Protein AF-A0A5Q0UKS5-F1 (afdb_monomer_lite)

Secondary structure (DSSP, 8-state):
------HHHHS---------------------SS-PPPPGGGSPPPPPSEEEEEEEEE-TTT--EEEEEEEETTEEE-TTTS--

Structure (mmCIF, N/CA/C/O backbone):
data_AF-A0A5Q0UKS5-F1
#
_entry.id   AF-A0A5Q0UKS5-F1
#
loop_
_atom_site.group_PDB
_atom_site.id
_atom_site.type_symbol
_atom_site.label_atom_id
_atom_site.label_alt_id
_atom_site.label_comp_id
_atom_site.label_asym_id
_atom_site.label_entity_id
_atom_site.label_seq_id
_atom_site.pdbx_PDB_ins_code
_atom_site.Cartn_x
_atom_site.Cartn_y
_atom_site.Cartn_z
_atom_site.occupancy
_atom_site.B_iso_or_equiv
_atom_site.auth_seq_id
_atom_site.auth_comp_id
_atom_site.auth_asym_id
_atom_site.auth_atom_id
_atom_site.pdbx_PDB_model_num
ATOM 1 N N . MET A 1 1 ? 12.646 24.244 8.897 1.00 50.78 1 MET A N 1
ATOM 2 C CA . MET A 1 1 ? 12.870 22.957 8.216 1.00 50.78 1 MET A CA 1
ATOM 3 C C . MET A 1 1 ? 12.001 22.963 6.978 1.00 50.78 1 MET A C 1
ATOM 5 O O . MET A 1 1 ? 10.855 22.546 7.032 1.00 50.78 1 MET A O 1
ATOM 9 N N . SER A 1 2 ? 12.539 23.571 5.928 1.00 55.88 2 SER A N 1
ATOM 10 C CA . SER A 1 2 ? 11.973 23.639 4.586 1.00 55.88 2 SER A CA 1
ATOM 11 C C . SER A 1 2 ? 13.128 23.235 3.692 1.00 55.88 2 SER A C 1
ATOM 13 O O . SER A 1 2 ? 13.977 24.069 3.414 1.00 55.88 2 SER A O 1
ATOM 15 N N . ASP A 1 3 ? 13.231 21.950 3.387 1.00 57.47 3 ASP A N 1
ATOM 16 C CA . ASP A 1 3 ? 14.160 21.462 2.370 1.00 57.47 3 ASP A CA 1
ATOM 17 C C . ASP A 1 3 ? 13.530 20.216 1.740 1.00 57.47 3 ASP A C 1
ATOM 19 O O . ASP A 1 3 ? 13.914 19.078 1.984 1.00 57.47 3 ASP A O 1
ATOM 23 N N . ASP A 1 4 ? 12.418 20.462 1.045 1.00 69.62 4 ASP A N 1
ATOM 24 C CA . ASP A 1 4 ? 11.890 19.551 0.038 1.00 69.62 4 ASP A CA 1
ATOM 25 C C . ASP A 1 4 ? 12.428 20.076 -1.295 1.00 69.62 4 ASP A C 1
ATOM 27 O O . ASP A 1 4 ? 12.017 21.143 -1.767 1.00 69.62 4 ASP A O 1
ATOM 31 N N . ALA A 1 5 ? 13.445 19.397 -1.829 1.00 73.38 5 ALA A N 1
ATOM 32 C CA . ALA A 1 5 ? 14.050 19.751 -3.104 1.00 73.38 5 ALA A CA 1
ATOM 33 C C . ALA A 1 5 ? 12.974 19.658 -4.191 1.00 73.38 5 ALA A C 1
ATOM 35 O O . ALA A 1 5 ? 12.520 18.574 -4.557 1.00 73.38 5 ALA A O 1
ATOM 36 N N . SER A 1 6 ? 12.525 20.815 -4.674 1.00 71.81 6 SER A N 1
ATOM 37 C CA . SER A 1 6 ? 11.443 20.881 -5.649 1.00 71.81 6 SER A CA 1
ATOM 38 C C . SER A 1 6 ? 11.898 20.265 -6.972 1.00 71.81 6 SER A C 1
ATOM 40 O O . SER A 1 6 ? 12.981 20.567 -7.466 1.00 71.81 6 SER A O 1
ATOM 42 N N . LEU A 1 7 ? 11.041 19.440 -7.584 1.00 71.56 7 LEU A N 1
ATOM 43 C CA . LEU A 1 7 ? 11.273 18.780 -8.883 1.00 71.56 7 LEU A CA 1
ATOM 44 C C . LEU A 1 7 ? 11.696 19.742 -10.012 1.00 71.56 7 LEU A C 1
ATOM 46 O O . LEU A 1 7 ? 12.271 19.313 -11.008 1.00 71.56 7 LEU A O 1
ATOM 50 N N . THR A 1 8 ? 11.419 21.036 -9.854 1.00 71.12 8 THR A N 1
ATOM 51 C CA . THR A 1 8 ? 11.816 22.105 -10.773 1.00 71.12 8 THR A CA 1
ATOM 52 C C . THR A 1 8 ? 13.316 22.406 -10.778 1.00 71.12 8 THR A C 1
ATOM 54 O O . THR A 1 8 ? 13.800 22.934 -11.765 1.00 71.12 8 THR A O 1
ATOM 57 N N . ASP A 1 9 ? 14.054 22.076 -9.716 1.00 71.88 9 ASP A N 1
ATOM 58 C CA . ASP A 1 9 ? 15.521 22.206 -9.682 1.00 71.88 9 ASP A CA 1
ATOM 59 C C . ASP A 1 9 ? 16.204 21.108 -10.522 1.00 71.88 9 ASP A C 1
ATOM 61 O O . ASP A 1 9 ? 17.202 21.346 -11.195 1.00 71.88 9 ASP A O 1
ATOM 65 N N . PHE A 1 10 ? 15.601 19.912 -10.563 1.00 68.50 10 PHE A N 1
ATOM 66 C CA . PHE A 1 10 ? 16.070 18.795 -11.390 1.00 68.50 10 PHE A CA 1
ATOM 67 C C . PHE A 1 10 ? 15.763 18.983 -12.880 1.00 68.50 10 PHE A C 1
ATOM 69 O O . PHE A 1 10 ? 16.515 18.499 -13.726 1.00 68.50 10 PHE A O 1
ATOM 76 N N . VAL A 1 11 ? 14.672 19.680 -13.213 1.00 76.06 11 VAL A N 1
ATOM 77 C CA . VAL A 1 11 ? 14.363 20.092 -14.589 1.00 76.06 11 VAL A CA 1
ATOM 78 C C . VAL A 1 11 ? 14.997 21.465 -14.827 1.00 76.06 11 VAL A C 1
ATOM 80 O O . VAL A 1 11 ? 14.327 22.488 -14.887 1.00 76.06 11 VAL A O 1
ATOM 83 N N . GLY A 1 12 ? 16.332 21.501 -14.860 1.00 60.16 12 GLY A N 1
ATOM 84 C CA . GLY A 1 12 ? 17.083 22.732 -15.112 1.00 60.16 12 GLY A CA 1
ATOM 85 C C . GLY A 1 12 ? 16.488 23.515 -16.288 1.00 60.16 12 GLY A C 1
ATOM 86 O O . GLY A 1 12 ? 16.050 22.905 -17.262 1.00 60.16 12 GLY A O 1
ATOM 87 N N . ASP A 1 13 ? 16.427 24.844 -16.142 1.00 62.22 13 ASP A N 1
ATOM 88 C CA . ASP A 1 13 ? 15.868 25.806 -17.099 1.00 62.22 13 ASP A CA 1
ATOM 89 C C . ASP A 1 13 ? 16.227 25.419 -18.542 1.00 62.22 13 ASP A C 1
ATOM 91 O O . ASP A 1 13 ? 17.346 25.622 -19.013 1.00 62.22 13 ASP A O 1
ATOM 95 N N . ALA A 1 14 ? 15.283 24.758 -19.216 1.00 65.19 1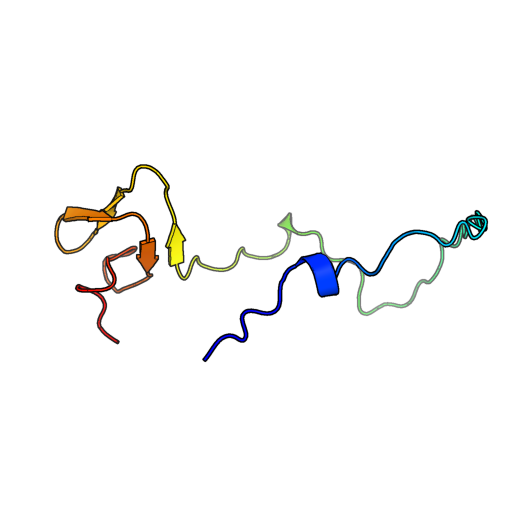4 ALA A N 1
ATOM 96 C CA . ALA A 1 14 ? 15.461 24.217 -20.552 1.00 65.19 14 ALA A CA 1
ATOM 97 C C . ALA A 1 14 ? 15.259 25.340 -21.570 1.00 65.19 14 ALA A C 1
ATOM 99 O O . ALA A 1 14 ? 14.273 25.360 -22.307 1.00 65.19 14 ALA A O 1
ATOM 100 N N . THR A 1 15 ? 16.194 26.283 -21.587 1.00 61.69 15 THR A N 1
ATOM 101 C CA . THR A 1 15 ? 16.316 27.272 -22.655 1.00 61.69 15 THR A CA 1
ATOM 102 C C . THR A 1 15 ? 17.765 27.349 -23.121 1.00 61.69 15 THR A C 1
ATOM 104 O O . THR A 1 15 ? 18.407 28.386 -23.017 1.00 61.69 15 THR A O 1
ATOM 107 N N . ASP A 1 16 ? 18.286 26.242 -23.646 1.00 56.25 16 ASP A N 1
ATOM 108 C CA . ASP A 1 16 ? 19.436 26.297 -24.549 1.00 56.25 16 ASP A CA 1
ATOM 109 C C . ASP A 1 16 ? 19.202 25.317 -25.705 1.00 56.25 16 ASP A C 1
ATOM 111 O O . ASP A 1 16 ? 19.262 24.093 -25.574 1.00 56.25 16 ASP A O 1
ATOM 115 N N . ASP A 1 17 ? 18.769 25.913 -26.813 1.00 59.25 17 ASP A N 1
ATOM 116 C CA . ASP A 1 17 ? 18.492 25.319 -28.115 1.00 59.25 17 ASP A CA 1
ATOM 117 C C . ASP A 1 17 ? 19.827 24.940 -28.771 1.00 59.25 17 ASP A C 1
ATOM 119 O O . ASP A 1 17 ? 20.383 25.693 -29.564 1.00 59.25 17 ASP A O 1
ATOM 123 N N . GLU A 1 18 ? 20.383 23.787 -28.402 1.00 60.81 18 GLU A N 1
ATOM 124 C CA . GLU A 1 18 ? 21.552 23.230 -29.087 1.00 60.81 18 GLU A CA 1
ATOM 125 C C . GLU A 1 18 ? 21.085 22.209 -30.143 1.00 60.81 18 GLU A C 1
ATOM 127 O O . GLU A 1 18 ? 20.271 21.323 -29.844 1.00 60.81 18 GLU A O 1
ATOM 132 N N . PRO A 1 19 ? 21.565 22.303 -31.399 1.00 50.16 19 PRO A N 1
ATOM 133 C CA . PRO A 1 19 ? 21.114 21.438 -32.478 1.00 50.16 19 PRO A CA 1
ATOM 134 C C . PRO A 1 19 ? 21.463 19.981 -32.172 1.00 50.16 19 PRO A C 1
ATOM 136 O O . PRO A 1 19 ? 22.617 19.606 -31.963 1.00 50.16 19 PRO A O 1
ATOM 139 N N . ARG A 1 20 ? 20.426 19.145 -32.174 1.00 59.69 20 ARG A N 1
ATOM 140 C CA . ARG A 1 20 ? 20.511 17.695 -32.031 1.00 59.69 20 ARG A CA 1
ATOM 141 C C . ARG A 1 20 ? 21.295 17.113 -33.208 1.00 59.69 20 ARG A C 1
ATOM 143 O O . ARG A 1 20 ? 20.728 16.905 -34.274 1.00 59.69 20 ARG A O 1
ATOM 150 N N . ASP A 1 21 ? 22.580 16.838 -32.999 1.00 52.72 21 ASP A N 1
ATOM 151 C CA . ASP A 1 21 ? 23.398 16.075 -33.942 1.00 52.72 21 ASP A CA 1
ATOM 152 C C . ASP A 1 21 ? 22.841 14.646 -34.032 1.00 52.72 21 ASP A C 1
ATOM 154 O O . ASP A 1 21 ? 22.972 13.811 -33.133 1.00 52.72 21 ASP A O 1
ATOM 158 N N . GLU A 1 22 ? 22.121 14.395 -35.117 1.00 57.69 22 GLU A N 1
ATOM 159 C CA . GLU A 1 22 ? 21.568 13.108 -35.516 1.00 57.69 22 GLU A CA 1
ATOM 160 C C . GLU A 1 22 ? 22.670 12.172 -36.029 1.00 57.69 22 GLU A C 1
ATOM 162 O O . GLU A 1 22 ? 22.671 11.715 -37.174 1.00 57.69 22 GLU A O 1
ATOM 167 N N . SER A 1 23 ? 23.619 11.846 -35.151 1.00 47.81 23 SER A N 1
ATOM 168 C CA . SER A 1 23 ? 24.619 10.819 -35.415 1.00 47.81 23 SER A CA 1
ATOM 169 C C . SER A 1 23 ? 23.954 9.441 -35.374 1.00 47.81 23 SER A C 1
ATOM 171 O O . SER A 1 23 ? 23.850 8.771 -34.343 1.00 47.81 23 SER A O 1
ATOM 173 N N . SER A 1 24 ? 23.447 9.033 -36.536 1.00 56.41 24 SER A N 1
ATOM 174 C CA . SER A 1 24 ? 22.967 7.685 -36.823 1.00 56.41 24 SER A CA 1
ATOM 175 C C . SER A 1 24 ? 24.130 6.698 -36.728 1.00 56.41 24 SER A C 1
ATOM 177 O O . SER A 1 24 ? 24.774 6.374 -37.724 1.00 56.41 24 SER A O 1
ATOM 179 N N . THR A 1 25 ? 24.404 6.196 -35.526 1.00 51.34 25 THR A N 1
ATOM 180 C CA . THR A 1 25 ? 25.310 5.061 -35.334 1.00 51.34 25 THR A CA 1
ATOM 181 C C . THR A 1 25 ? 24.555 3.759 -35.612 1.00 51.34 25 THR A C 1
ATOM 183 O O . THR A 1 25 ? 23.998 3.103 -34.735 1.00 51.34 25 THR A O 1
ATOM 186 N N . SER A 1 26 ? 24.479 3.415 -36.901 1.00 59.75 26 SER A N 1
ATOM 187 C CA . SER A 1 26 ? 24.311 2.022 -37.316 1.00 59.75 26 SER A CA 1
ATOM 188 C C . SER A 1 26 ? 25.642 1.320 -37.076 1.00 59.75 26 SER A C 1
ATOM 190 O O . SER A 1 26 ? 26.594 1.498 -37.830 1.00 59.75 26 SER A O 1
ATOM 192 N N . GLY A 1 27 ? 25.699 0.566 -35.987 1.00 48.66 27 GLY A N 1
ATOM 193 C CA . GLY A 1 27 ? 26.837 -0.249 -35.588 1.00 48.66 27 GLY A CA 1
ATOM 194 C C . GLY A 1 27 ? 26.320 -1.493 -34.891 1.00 48.66 27 GLY A C 1
ATOM 195 O O . GLY A 1 27 ? 26.519 -1.668 -33.692 1.00 48.66 27 GLY A O 1
ATOM 196 N N . ASP A 1 28 ? 25.581 -2.306 -35.647 1.00 63.59 28 ASP A N 1
ATOM 197 C CA . ASP A 1 28 ? 25.526 -3.738 -35.378 1.00 63.59 28 ASP A CA 1
ATOM 198 C C . ASP A 1 28 ? 26.962 -4.288 -35.481 1.00 63.59 28 ASP A C 1
ATOM 200 O O . ASP A 1 28 ? 27.815 -3.675 -36.123 1.00 63.59 28 ASP A O 1
ATOM 204 N N . GLU A 1 29 ? 27.211 -5.450 -34.884 1.00 56.81 29 GLU A N 1
ATOM 205 C CA . GLU A 1 29 ? 28.471 -6.208 -34.945 1.00 56.81 29 GLU A CA 1
ATOM 206 C C . GLU A 1 29 ? 29.490 -5.906 -33.822 1.00 56.81 29 GLU A C 1
ATOM 208 O O . GLU A 1 29 ? 30.566 -5.337 -34.015 1.00 56.81 29 GLU A O 1
ATOM 213 N N . GLN A 1 30 ? 29.217 -6.446 -32.628 1.00 52.00 30 GLN A N 1
ATOM 214 C CA . GLN A 1 30 ? 30.305 -6.928 -31.775 1.00 52.00 30 GLN A CA 1
ATOM 215 C C . GLN A 1 30 ? 29.966 -8.304 -31.192 1.00 52.00 30 GLN A C 1
ATOM 217 O O . GLN A 1 30 ? 29.334 -8.445 -30.147 1.00 52.00 30 GLN A O 1
ATOM 222 N N . ALA A 1 31 ? 30.395 -9.338 -31.919 1.00 55.91 31 ALA A N 1
ATOM 223 C CA . ALA A 1 31 ? 30.452 -10.710 -31.446 1.00 55.91 31 ALA A CA 1
ATOM 224 C C . ALA A 1 31 ? 31.607 -10.858 -30.441 1.00 55.91 31 ALA A C 1
ATOM 226 O O . ALA A 1 31 ? 32.776 -10.940 -30.814 1.00 55.91 31 ALA A O 1
ATOM 227 N N . GLY A 1 32 ? 31.246 -10.911 -29.161 1.00 52.31 32 GLY A N 1
ATOM 228 C CA . GLY A 1 32 ? 32.061 -11.416 -28.062 1.00 52.31 32 GLY A CA 1
ATOM 229 C C . GLY A 1 32 ? 31.135 -12.135 -27.084 1.00 52.31 32 GLY A C 1
ATOM 230 O O . GLY A 1 32 ? 30.387 -11.486 -26.361 1.00 52.31 32 GLY A O 1
ATOM 231 N N . ALA A 1 33 ? 31.132 -13.471 -27.099 1.00 67.81 33 ALA A N 1
ATOM 232 C CA . ALA A 1 33 ? 30.595 -14.266 -25.991 1.00 67.81 33 ALA A CA 1
ATOM 233 C C . ALA A 1 33 ? 31.460 -13.916 -24.766 1.00 67.81 33 ALA A C 1
ATOM 235 O O . ALA A 1 33 ? 32.682 -13.965 -24.862 1.00 67.81 33 ALA A O 1
ATOM 236 N N . GLU A 1 34 ? 30.935 -13.311 -23.701 1.00 59.25 34 GLU A N 1
ATOM 237 C CA . GLU A 1 34 ? 29.992 -13.868 -22.732 1.00 59.25 34 GLU A CA 1
ATOM 238 C C . GLU A 1 34 ? 29.086 -12.733 -22.187 1.00 59.25 34 GLU A C 1
ATOM 240 O O . GLU A 1 34 ? 29.493 -11.985 -21.301 1.00 59.25 34 GLU A O 1
ATOM 245 N N . GLY A 1 35 ? 27.871 -12.545 -22.716 1.00 65.50 35 GLY A N 1
ATOM 246 C CA . GLY A 1 35 ? 26.971 -11.494 -22.201 1.00 65.50 35 GLY A CA 1
ATOM 247 C C . GLY A 1 35 ? 26.008 -10.900 -23.222 1.00 65.50 35 GLY A C 1
ATOM 248 O O . GLY A 1 35 ? 25.912 -9.682 -23.352 1.00 65.50 35 GLY A O 1
ATOM 249 N N . GLY A 1 36 ? 25.302 -11.747 -23.974 1.00 78.75 36 GLY A N 1
ATOM 250 C CA . GLY A 1 36 ? 24.204 -11.283 -24.824 1.00 78.75 36 GLY A CA 1
ATOM 251 C C . GLY A 1 36 ? 23.074 -10.667 -23.992 1.00 78.75 36 GLY A C 1
ATOM 252 O O . GLY A 1 36 ? 22.875 -11.038 -22.834 1.00 78.75 36 GLY A O 1
ATOM 253 N N . ARG A 1 37 ? 22.311 -9.733 -24.580 1.00 83.00 37 ARG A N 1
ATOM 254 C CA . ARG A 1 37 ? 21.104 -9.190 -23.935 1.00 83.00 37 ARG A CA 1
ATOM 255 C C . ARG A 1 37 ? 20.164 -10.342 -23.581 1.00 83.00 37 ARG A C 1
ATOM 257 O O . ARG A 1 37 ? 19.790 -11.124 -24.452 1.00 83.00 37 ARG A O 1
ATOM 264 N N . VAL A 1 38 ? 19.783 -10.430 -22.312 1.00 86.12 38 VAL A N 1
ATOM 265 C CA . VAL A 1 38 ? 18.817 -11.420 -21.833 1.00 86.12 38 VAL A CA 1
ATOM 266 C C . VAL A 1 38 ? 17.411 -10.865 -22.050 1.00 86.12 38 VAL A C 1
ATOM 268 O O . VAL A 1 38 ? 17.155 -9.700 -21.744 1.00 86.12 38 VAL A O 1
ATOM 271 N N . SER A 1 39 ? 16.508 -11.682 -22.599 1.00 89.00 39 SER A N 1
ATOM 272 C CA . SER A 1 39 ? 15.099 -11.296 -22.736 1.00 89.00 39 SER A CA 1
ATOM 273 C C . SER A 1 39 ? 14.492 -11.101 -21.344 1.00 89.00 39 SER A C 1
ATOM 275 O O . SER A 1 39 ? 14.730 -11.947 -20.480 1.00 89.00 39 SER A O 1
ATOM 277 N N . PRO A 1 40 ? 13.682 -10.057 -21.100 1.00 86.69 40 PRO A N 1
ATOM 278 C CA . PRO A 1 40 ? 13.021 -9.877 -19.806 1.00 86.69 40 PRO A CA 1
ATOM 279 C C . PRO A 1 40 ? 12.123 -11.070 -19.444 1.00 86.69 40 PRO A C 1
ATOM 281 O O . PRO A 1 40 ? 12.003 -11.414 -18.277 1.00 86.69 40 PRO A O 1
ATOM 284 N N . ASP A 1 41 ? 11.567 -11.763 -20.438 1.00 89.81 41 ASP A N 1
ATOM 285 C CA . ASP A 1 41 ? 10.772 -12.983 -20.246 1.00 89.81 41 ASP A CA 1
ATOM 286 C C . ASP A 1 41 ? 11.613 -14.219 -19.877 1.00 89.81 41 ASP A C 1
ATOM 288 O O . ASP A 1 41 ? 11.068 -15.254 -19.507 1.00 89.81 41 ASP A O 1
ATOM 292 N N . SER A 1 42 ? 12.942 -14.150 -20.021 1.00 92.50 42 SER A N 1
ATOM 293 C CA . SER A 1 42 ? 13.864 -15.243 -19.672 1.00 92.50 42 SER A CA 1
ATOM 294 C C . SER A 1 42 ? 14.357 -15.182 -18.227 1.00 92.50 42 SER A C 1
ATOM 296 O O . SER A 1 42 ? 15.080 -16.084 -17.806 1.00 92.50 42 SER A O 1
ATOM 298 N N . VAL A 1 43 ? 13.999 -14.140 -17.473 1.00 91.75 43 VAL A N 1
ATOM 299 C CA . VAL A 1 43 ? 14.333 -14.014 -16.051 1.00 91.75 43 VAL A CA 1
ATOM 300 C C . VAL A 1 43 ? 13.083 -14.170 -15.198 1.00 91.75 43 VAL A C 1
ATOM 302 O O . VAL A 1 43 ? 11.990 -13.759 -15.581 1.00 91.75 43 VAL A O 1
ATOM 305 N N . GLU A 1 44 ? 13.245 -14.772 -14.024 1.00 91.25 44 GLU A N 1
ATOM 306 C CA . GLU A 1 44 ? 12.142 -14.896 -13.081 1.00 91.25 44 GLU A CA 1
ATOM 307 C C . GLU A 1 44 ? 11.814 -13.510 -12.488 1.00 91.25 44 GLU A C 1
ATOM 309 O O . GLU A 1 44 ? 12.732 -12.808 -12.043 1.00 91.25 44 GLU A O 1
ATOM 314 N N . PRO A 1 45 ? 10.540 -13.072 -12.499 1.00 90.25 45 PRO A N 1
ATOM 315 C CA . PRO A 1 45 ? 10.160 -11.776 -11.956 1.00 90.25 45 PRO A CA 1
ATOM 316 C C . PRO A 1 45 ? 10.492 -11.668 -10.470 1.00 90.25 45 PRO A C 1
ATOM 318 O O . PRO A 1 45 ? 10.296 -12.607 -9.699 1.00 90.25 45 PRO A O 1
ATOM 321 N N . ALA A 1 46 ? 10.927 -10.483 -10.045 1.00 88.94 46 ALA A N 1
ATOM 322 C CA . ALA A 1 46 ? 11.140 -10.219 -8.632 1.00 88.94 46 ALA A CA 1
ATOM 323 C C . ALA A 1 46 ? 9.823 -10.332 -7.851 1.00 88.94 46 ALA A C 1
ATOM 325 O O . ALA A 1 46 ? 8.780 -9.819 -8.266 1.00 88.94 46 ALA A O 1
ATOM 326 N N . ALA A 1 47 ? 9.891 -10.963 -6.680 1.00 89.56 47 ALA A N 1
ATOM 327 C CA . ALA A 1 47 ? 8.769 -11.003 -5.759 1.00 89.56 47 ALA A CA 1
ATOM 328 C C . ALA A 1 47 ? 8.412 -9.584 -5.284 1.00 89.56 47 ALA A C 1
ATOM 330 O O . ALA A 1 47 ? 9.280 -8.788 -4.919 1.00 89.56 47 ALA A O 1
ATOM 331 N N . THR A 1 48 ? 7.117 -9.271 -5.263 1.00 92.56 48 THR A N 1
ATOM 332 C CA . THR A 1 48 ? 6.610 -7.983 -4.786 1.00 92.56 48 THR A CA 1
ATOM 333 C C . THR A 1 48 ? 6.860 -7.829 -3.286 1.00 92.56 48 THR A C 1
ATOM 335 O O . THR A 1 48 ? 6.379 -8.629 -2.486 1.00 92.56 48 THR A O 1
ATOM 338 N N . THR A 1 49 ? 7.574 -6.777 -2.888 1.00 93.81 49 THR A N 1
ATOM 339 C CA . THR A 1 49 ? 7.855 -6.466 -1.474 1.00 93.81 49 THR A CA 1
ATOM 340 C C . THR A 1 49 ? 6.804 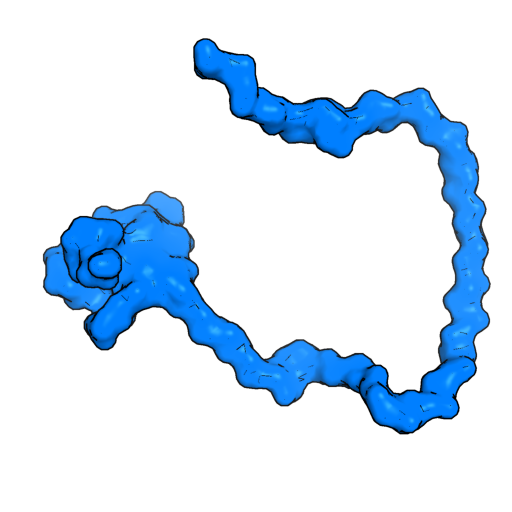-5.551 -0.846 1.00 93.81 49 THR A C 1
ATOM 342 O O . THR A 1 49 ? 6.576 -5.607 0.365 1.00 93.81 49 THR A O 1
ATOM 345 N N . ALA A 1 50 ? 6.139 -4.731 -1.659 1.00 95.00 50 ALA A N 1
ATOM 346 C CA . ALA A 1 50 ? 5.048 -3.855 -1.260 1.00 95.00 50 ALA A CA 1
ATOM 347 C C . ALA A 1 50 ? 4.123 -3.565 -2.446 1.00 95.00 50 ALA A C 1
ATOM 349 O O . ALA A 1 50 ? 4.541 -3.613 -3.602 1.00 95.00 50 ALA A O 1
ATOM 350 N N . ALA A 1 51 ? 2.869 -3.242 -2.150 1.00 95.75 51 ALA A N 1
ATOM 351 C CA . ALA A 1 51 ? 1.872 -2.862 -3.137 1.00 95.75 51 ALA A CA 1
ATOM 352 C C . ALA A 1 51 ? 1.112 -1.623 -2.668 1.00 95.75 51 ALA A C 1
ATOM 354 O O . ALA A 1 51 ? 0.759 -1.505 -1.491 1.00 95.75 51 ALA A O 1
ATOM 355 N N . TRP A 1 52 ? 0.817 -0.737 -3.614 1.00 97.00 52 TRP A N 1
ATOM 356 C CA . TRP A 1 52 ? -0.031 0.426 -3.395 1.00 97.00 52 TRP A CA 1
ATOM 357 C C . TRP A 1 52 ? -1.273 0.364 -4.286 1.00 97.00 52 TRP A C 1
ATOM 359 O O . TRP A 1 52 ? -1.204 -0.087 -5.430 1.00 97.00 52 TRP A O 1
ATOM 369 N N . SER A 1 53 ? -2.417 0.788 -3.759 1.00 94.75 53 SER A N 1
ATOM 370 C CA . SER A 1 53 ? -3.700 0.804 -4.465 1.00 94.75 53 SER A CA 1
ATOM 371 C C . SER A 1 53 ? -4.495 2.050 -4.052 1.00 94.75 53 SER A C 1
ATOM 373 O O . SER A 1 53 ? -4.652 2.277 -2.850 1.00 94.75 53 SER A O 1
ATOM 375 N N . PRO A 1 54 ? -5.006 2.860 -5.001 1.00 95.00 54 PRO A N 1
ATOM 376 C CA . PRO A 1 54 ? -5.684 4.121 -4.686 1.00 95.00 54 PRO A CA 1
ATOM 377 C C . PRO A 1 54 ? -6.999 3.911 -3.928 1.00 95.00 54 PRO A C 1
ATOM 379 O O . PRO A 1 54 ? -7.253 4.603 -2.946 1.00 95.00 54 PRO A O 1
ATOM 382 N N . ASP A 1 55 ? -7.791 2.914 -4.325 1.00 95.12 55 ASP A N 1
ATOM 383 C CA . ASP A 1 55 ? -9.040 2.534 -3.650 1.00 95.12 55 ASP A CA 1
ATOM 384 C C . ASP A 1 55 ? -8.799 1.805 -2.317 1.00 95.12 55 ASP A C 1
ATOM 386 O O . ASP A 1 55 ? -9.722 1.579 -1.534 1.00 95.12 55 ASP A O 1
ATOM 390 N N . GLY A 1 56 ? -7.539 1.455 -2.044 1.00 95.00 56 GLY A N 1
ATOM 391 C CA . GLY A 1 56 ? -7.168 0.556 -0.971 1.00 95.00 56 GLY A CA 1
ATOM 392 C C . GLY A 1 56 ? -7.663 -0.861 -1.213 1.00 95.00 56 GLY A C 1
ATOM 393 O O . GLY A 1 56 ? -8.487 -1.148 -2.074 1.00 95.00 56 GLY A O 1
ATOM 394 N N . GLU A 1 57 ? -7.111 -1.783 -0.449 1.00 96.69 57 GLU A N 1
ATOM 395 C CA . GLU A 1 57 ? -7.460 -3.186 -0.569 1.00 96.69 57 GLU A CA 1
ATOM 396 C C . GLU A 1 57 ? -7.208 -3.906 0.760 1.00 96.69 57 GLU A C 1
ATOM 398 O O . GLU A 1 57 ? -6.427 -3.419 1.589 1.00 96.69 57 GLU A O 1
ATOM 403 N N . PRO A 1 58 ? -7.850 -5.065 0.988 1.00 97.00 58 PRO A N 1
ATOM 404 C CA . PRO A 1 58 ? -7.818 -5.716 2.285 1.00 97.00 58 PRO A CA 1
ATOM 405 C C . PRO A 1 58 ? -6.412 -6.197 2.656 1.00 97.00 58 PRO A C 1
ATOM 407 O O . PRO A 1 58 ? -5.697 -6.824 1.864 1.00 97.00 58 PRO A O 1
ATOM 410 N N . CYS A 1 59 ? -6.039 -5.919 3.902 1.00 96.62 59 CYS A N 1
ATOM 411 C CA . CYS A 1 59 ? -4.936 -6.558 4.599 1.00 96.62 59 CYS A CA 1
ATOM 412 C C . CYS A 1 59 ? -5.240 -8.047 4.781 1.00 96.62 59 CYS A C 1
ATOM 414 O O . CYS A 1 59 ? -6.327 -8.406 5.237 1.00 96.62 59 CYS A O 1
ATOM 416 N N . ARG A 1 60 ? -4.269 -8.914 4.482 1.00 95.94 60 ARG A N 1
ATOM 417 C CA . ARG A 1 60 ? -4.437 -10.365 4.642 1.00 95.94 60 ARG A CA 1
ATOM 418 C C . ARG A 1 60 ? -4.588 -10.823 6.097 1.00 95.94 60 ARG A C 1
ATOM 420 O O . ARG A 1 60 ? -5.257 -11.823 6.320 1.00 95.94 60 ARG A O 1
ATOM 427 N N . ALA A 1 61 ? -4.046 -10.075 7.060 1.00 95.69 61 ALA A N 1
ATOM 428 C CA . ALA A 1 61 ? -4.108 -10.420 8.482 1.00 95.69 61 ALA A CA 1
ATOM 429 C C . ALA A 1 61 ? -5.388 -9.909 9.172 1.00 95.69 61 ALA A C 1
ATOM 431 O O . ALA A 1 61 ? -6.120 -10.678 9.786 1.00 95.69 61 ALA A O 1
ATOM 432 N N . CYS A 1 62 ? -5.687 -8.608 9.065 1.00 96.19 62 CYS A N 1
ATOM 433 C CA . CYS A 1 62 ? -6.802 -7.985 9.794 1.00 96.19 62 CYS A CA 1
ATOM 434 C C . CYS A 1 62 ? -8.030 -7.653 8.931 1.00 96.19 62 CYS A C 1
ATOM 436 O O . CYS A 1 62 ? -9.054 -7.231 9.462 1.00 96.19 62 CYS A O 1
ATOM 438 N N . GLY A 1 63 ? -7.940 -7.787 7.603 1.00 96.06 63 GLY A N 1
ATOM 439 C CA . GLY A 1 63 ? -9.025 -7.460 6.670 1.00 96.06 63 GLY A CA 1
ATOM 440 C C . GLY A 1 63 ? -9.259 -5.963 6.435 1.00 96.06 63 GLY A C 1
ATOM 441 O O . GLY A 1 63 ? -10.050 -5.606 5.562 1.00 96.06 63 GLY A O 1
ATOM 442 N N . ALA A 1 64 ? -8.574 -5.071 7.161 1.00 96.12 64 ALA A N 1
ATOM 443 C CA . ALA A 1 64 ? -8.709 -3.629 6.967 1.00 96.12 64 ALA A CA 1
ATOM 444 C C . ALA A 1 64 ? -8.269 -3.223 5.553 1.00 96.12 64 ALA A C 1
ATOM 446 O O . ALA A 1 64 ? -7.218 -3.655 5.078 1.00 96.12 64 ALA A O 1
ATOM 447 N N . SER A 1 65 ? -9.063 -2.384 4.888 1.00 96.94 65 SER A N 1
ATOM 448 C CA . SER A 1 65 ? -8.709 -1.846 3.573 1.00 96.94 65 SER A CA 1
ATOM 449 C C . SER A 1 65 ? -7.697 -0.719 3.732 1.00 96.94 65 SER A C 1
ATOM 451 O O . SER A 1 65 ? -7.981 0.278 4.396 1.00 96.94 65 SER A O 1
ATOM 453 N N . VAL A 1 66 ? -6.513 -0.885 3.147 1.00 96.94 66 VAL A N 1
ATOM 454 C CA . VAL A 1 66 ? -5.423 0.095 3.226 1.00 96.94 66 VAL A CA 1
ATOM 455 C C . VAL A 1 66 ? -4.833 0.352 1.847 1.00 96.94 66 VAL A C 1
ATOM 457 O O . VAL A 1 66 ? -4.779 -0.542 1.003 1.00 96.94 66 VAL A O 1
ATOM 460 N N . SER A 1 67 ? -4.379 1.583 1.621 1.00 97.06 67 SER A N 1
ATOM 461 C CA . SER A 1 67 ? -3.786 1.988 0.346 1.00 97.06 67 SER A CA 1
ATOM 462 C C . SER A 1 67 ? -2.386 1.426 0.143 1.00 97.06 67 SER A C 1
ATOM 464 O O . SER A 1 67 ? -2.015 1.151 -0.988 1.00 97.06 67 SER A O 1
ATOM 466 N N . TYR A 1 68 ? -1.616 1.217 1.213 1.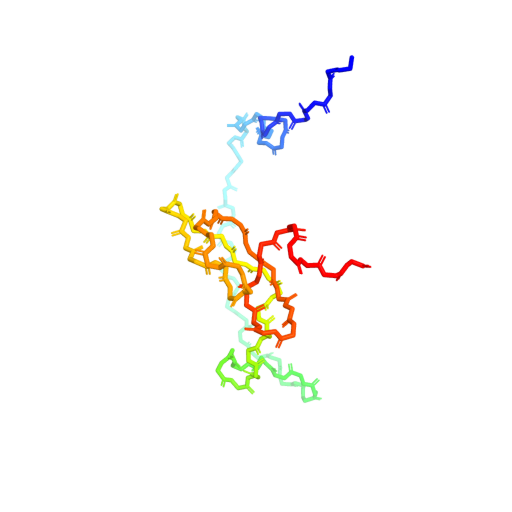00 96.56 68 TYR A N 1
ATOM 467 C CA . TYR A 1 68 ? -0.259 0.677 1.150 1.00 96.56 68 TYR A CA 1
ATOM 468 C C . TYR A 1 68 ? -0.149 -0.613 1.966 1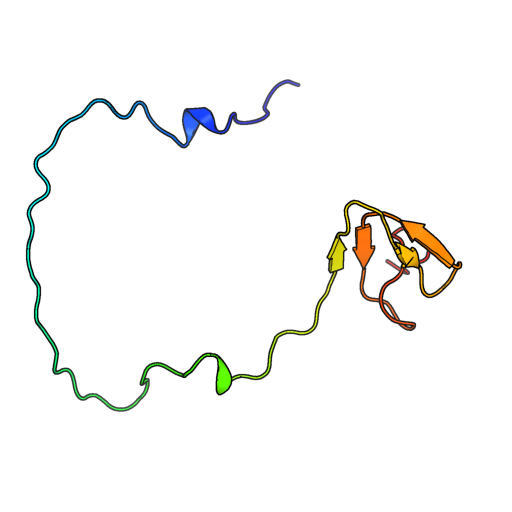.00 96.56 68 TYR A C 1
ATOM 470 O O . TYR A 1 68 ? -0.539 -0.655 3.137 1.00 96.56 68 TYR A O 1
ATOM 478 N N . ARG A 1 69 ? 0.386 -1.667 1.347 1.00 97.19 69 ARG A N 1
ATOM 479 C CA . ARG A 1 69 ? 0.561 -2.998 1.941 1.00 97.19 69 ARG A CA 1
ATOM 480 C C . ARG A 1 69 ? 1.967 -3.515 1.683 1.00 97.19 69 ARG A C 1
ATOM 482 O O . ARG A 1 69 ? 2.588 -3.173 0.683 1.00 97.19 69 ARG A O 1
ATOM 489 N N . TRP A 1 70 ? 2.436 -4.382 2.561 1.00 97.06 70 TRP A N 1
ATOM 490 C CA . TRP A 1 70 ? 3.784 -4.928 2.570 1.00 97.06 70 TRP A CA 1
ATOM 491 C C . TRP A 1 70 ? 3.748 -6.444 2.579 1.00 97.06 70 TRP A C 1
ATOM 493 O O . TRP A 1 70 ? 2.847 -7.031 3.165 1.00 97.06 70 TRP A O 1
ATOM 503 N N . GLN A 1 71 ? 4.746 -7.083 1.983 1.00 96.12 71 GLN A N 1
ATOM 504 C CA . GLN A 1 71 ? 4.910 -8.525 2.102 1.00 96.12 71 GLN A CA 1
ATOM 505 C C . GLN A 1 71 ? 5.190 -8.903 3.569 1.00 96.12 71 GLN A C 1
ATOM 507 O O . GLN A 1 71 ? 6.025 -8.271 4.232 1.00 96.12 71 GLN A O 1
ATOM 512 N N . GLY A 1 72 ? 4.435 -9.892 4.044 1.00 93.38 72 GLY A N 1
ATOM 513 C CA . GLY A 1 72 ? 4.541 -10.577 5.328 1.00 93.38 72 GLY A CA 1
ATOM 514 C C . GLY A 1 72 ? 4.162 -12.056 5.168 1.00 93.38 72 GLY A C 1
ATOM 515 O O . GLY A 1 72 ? 4.005 -12.537 4.043 1.00 93.38 72 GLY A O 1
ATOM 516 N N . GLU A 1 73 ? 4.012 -12.773 6.281 1.00 89.38 73 GLU A N 1
ATOM 517 C CA . GLU A 1 73 ? 3.846 -14.236 6.291 1.00 89.38 73 GLU A CA 1
ATOM 518 C C . GLU A 1 73 ? 2.551 -14.700 5.588 1.00 89.38 73 GLU A C 1
ATOM 520 O O . GLU A 1 73 ? 2.581 -15.601 4.751 1.00 89.38 73 GLU A O 1
ATOM 525 N N . ASP A 1 74 ? 1.435 -13.996 5.812 1.00 88.00 74 ASP A N 1
ATOM 526 C CA . ASP A 1 74 ? 0.129 -14.258 5.177 1.00 88.00 74 ASP A CA 1
ATOM 527 C C . ASP A 1 74 ? -0.067 -13.542 3.820 1.00 88.00 74 ASP A C 1
ATOM 529 O O . ASP A 1 74 ? -1.177 -13.485 3.272 1.00 88.00 74 ASP A O 1
ATOM 533 N N . GLY A 1 75 ? 0.995 -12.946 3.267 1.00 93.44 75 GLY A N 1
ATOM 534 C CA . GLY A 1 75 ? 0.971 -12.158 2.033 1.00 93.44 75 GLY A CA 1
ATOM 535 C C . GLY A 1 75 ? 1.023 -10.648 2.280 1.00 93.44 75 GLY A C 1
ATOM 536 O O . GLY A 1 75 ? 1.779 -10.172 3.118 1.00 93.44 75 GLY A O 1
ATOM 537 N N . LEU A 1 76 ? 0.268 -9.865 1.501 1.00 96.06 76 LEU A N 1
ATOM 538 C CA . LEU A 1 76 ? 0.271 -8.403 1.616 1.00 96.06 76 LEU A CA 1
ATOM 539 C C . L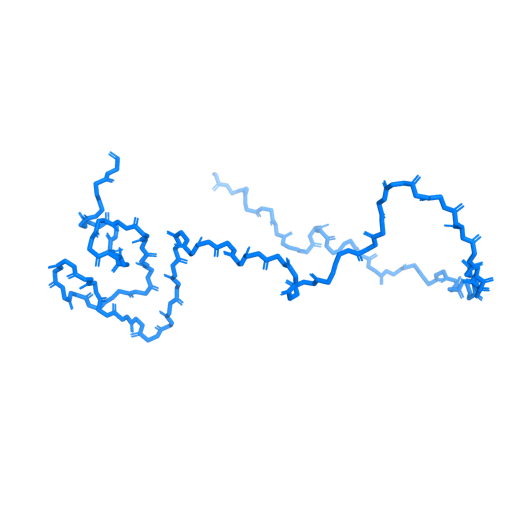EU A 1 76 ? -0.522 -7.936 2.852 1.00 96.06 76 LEU A C 1
ATOM 541 O O . LEU A 1 76 ? -1.754 -8.013 2.885 1.00 96.06 76 LEU A O 1
ATOM 545 N N . VAL A 1 77 ? 0.189 -7.419 3.851 1.00 97.06 77 VAL A N 1
ATOM 546 C CA . VAL A 1 77 ? -0.337 -6.939 5.136 1.00 97.06 77 VAL A CA 1
ATOM 547 C C . VAL A 1 77 ? -0.186 -5.423 5.289 1.00 97.06 77 VAL A C 1
ATOM 549 O O . VAL A 1 77 ? 0.642 -4.789 4.639 1.00 97.06 77 VAL A O 1
ATOM 552 N N . CYS A 1 78 ? -1.015 -4.806 6.128 1.00 97.12 78 CYS A N 1
ATOM 553 C CA . CYS A 1 78 ? -0.909 -3.383 6.457 1.00 97.12 78 CYS A CA 1
ATOM 554 C C . CYS A 1 78 ? 0.337 -3.105 7.332 1.00 97.12 78 CYS A C 1
ATOM 556 O O . CYS A 1 78 ? 0.866 -4.035 7.942 1.00 97.12 78 CYS A O 1
ATOM 558 N N . PRO A 1 79 ? 0.812 -1.846 7.431 1.00 94.88 79 PRO A N 1
ATOM 559 C CA . PRO A 1 79 ? 1.990 -1.505 8.241 1.00 94.88 79 PRO A CA 1
ATOM 560 C C . PRO A 1 79 ? 1.837 -1.808 9.739 1.00 94.88 79 PRO A C 1
ATOM 562 O O . PRO A 1 79 ? 2.843 -1.956 10.421 1.00 94.88 79 PRO A O 1
ATOM 565 N N . ASP A 1 80 ? 0.600 -1.898 10.231 1.00 95.06 80 ASP A N 1
ATOM 566 C CA . ASP A 1 80 ? 0.284 -2.195 11.632 1.00 95.06 80 ASP A CA 1
ATOM 567 C C . ASP A 1 80 ? 0.391 -3.697 11.948 1.00 95.06 80 ASP A C 1
ATOM 569 O O . ASP A 1 80 ? 0.890 -4.083 12.996 1.00 95.06 80 ASP A O 1
ATOM 573 N N . CYS A 1 81 ? -0.021 -4.557 11.008 1.00 95.88 81 CYS A N 1
ATOM 574 C CA . CYS A 1 81 ? 0.088 -6.013 11.148 1.00 95.88 81 CYS A CA 1
ATOM 575 C C . CYS A 1 81 ? 1.450 -6.564 10.723 1.00 95.88 81 CYS A C 1
ATOM 577 O O . CYS A 1 81 ? 1.705 -7.751 10.904 1.00 95.88 81 CYS A O 1
ATOM 579 N N . LYS A 1 82 ? 2.297 -5.748 10.094 1.00 93.62 82 LYS A N 1
ATOM 580 C CA . LYS A 1 82 ? 3.632 -6.178 9.701 1.00 93.62 82 LYS A CA 1
ATOM 581 C C . LYS A 1 82 ? 4.523 -6.287 10.936 1.00 93.62 82 LYS A C 1
ATOM 583 O O . LYS A 1 82 ? 4.684 -5.320 11.673 1.00 93.62 82 LYS A O 1
ATOM 588 N N . GLU A 1 83 ? 5.134 -7.452 11.112 1.00 90.62 83 GLU A N 1
ATOM 589 C CA . GLU A 1 83 ? 6.248 -7.629 12.037 1.00 90.62 83 GLU A CA 1
ATOM 590 C C . GLU A 1 83 ? 7.503 -7.031 11.392 1.00 90.62 83 GLU A C 1
ATOM 592 O O . GLU A 1 83 ? 7.907 -7.432 10.296 1.00 90.62 83 GLU A O 1
ATOM 597 N N . TRP A 1 84 ? 8.045 -5.996 12.032 1.00 89.94 84 TRP A N 1
ATOM 598 C CA . TRP A 1 84 ? 9.196 -5.228 11.560 1.00 89.94 84 TRP A CA 1
ATOM 599 C C . TRP A 1 84 ? 10.503 -5.727 12.166 1.00 89.94 84 TRP A C 1
ATOM 601 O O . TRP A 1 84 ? 10.502 -6.068 13.371 1.00 89.94 84 TRP A O 1
#

Radius of gyration: 23.27 Å; chains: 1;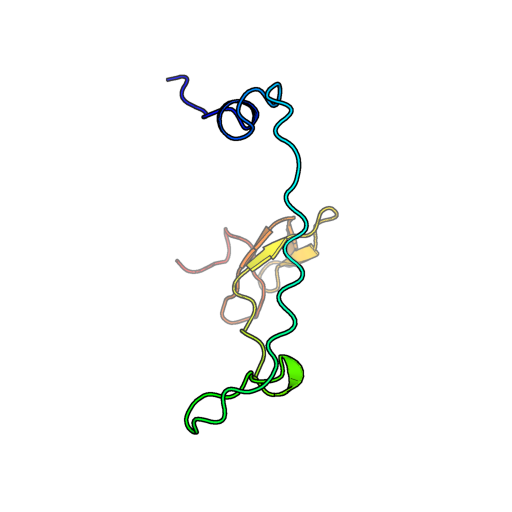 bounding box: 41×42×49 Å

pLDDT: mean 79.71, std 17.17, range [47.81, 97.19]

Sequence (84 aa):
MSDDASLTDFVGDATDDEPRDESSTSGDEQAGAEGGRVSPDSVEPAATTAAWSPDGEPCRACGASVSYRWQGEDGLVCPDCKEW

Foldseek 3Di:
DDDPPDVVVVVPDPPDDDDDPPPPPPDDDDDDDDDDDDDPVNDDDDDDQKDADPQFFQAQPPGDGDRIFGQDDSGTHDPVPDDD